Protein AF-A0AAE6VQP7-F1 (afdb_monomer_lite)

pLDDT: mean 86.56, std 13.85, range [44.5, 97.44]

Sequence (118 aa):
MIAQREGQTDRQSAKDKAKEASEAYKQALVNEALDNVETLLTSNEVTRFDAILFGSMHLRLARGESICFPQLEWVATPPEIRKLVTTRLKLTGYKYFPSTMSWVLREEKPLVPLQRER

Radius of gyration: 23.47 Å; chains: 1; bounding box: 44×31×81 Å

Structure (mmCIF, N/CA/C/O backbone):
data_AF-A0AAE6VQP7-F1
#
_entry.id   AF-A0AAE6VQP7-F1
#
loop_
_atom_site.group_PDB
_atom_site.id
_atom_site.type_symbol
_atom_site.label_atom_id
_atom_site.label_alt_id
_atom_site.label_comp_id
_atom_site.label_asym_id
_atom_site.label_entity_id
_atom_site.label_seq_id
_atom_site.pdbx_PDB_ins_code
_atom_site.Cartn_x
_atom_site.Cartn_y
_atom_site.Cartn_z
_atom_site.occupancy
_atom_site.B_iso_or_equiv
_atom_site.auth_seq_id
_atom_site.auth_comp_id
_atom_site.auth_asym_id
_atom_site.auth_atom_id
_atom_site.pdbx_PDB_model_num
ATOM 1 N N . MET A 1 1 ? -23.511 12.226 61.931 1.00 44.50 1 MET A N 1
ATOM 2 C CA . MET A 1 1 ? -23.175 12.919 60.665 1.00 44.50 1 MET A CA 1
ATOM 3 C C . MET A 1 1 ? -22.283 12.011 59.809 1.00 44.50 1 MET A C 1
ATOM 5 O O . MET A 1 1 ? -21.077 12.071 59.977 1.00 44.50 1 MET A O 1
ATOM 9 N N . ILE A 1 2 ? -22.831 11.118 58.963 1.00 50.62 2 ILE A N 1
ATOM 10 C CA . ILE A 1 2 ? -22.026 10.196 58.111 1.00 50.62 2 ILE A CA 1
ATOM 11 C C . ILE A 1 2 ? -22.652 9.990 56.705 1.00 50.62 2 ILE A C 1
ATOM 13 O O . ILE A 1 2 ? -22.455 8.968 56.071 1.00 50.62 2 ILE A O 1
ATOM 17 N N . ALA A 1 3 ? -23.413 10.954 56.174 1.00 51.75 3 ALA A N 1
ATOM 18 C CA . ALA A 1 3 ? -24.117 10.780 54.889 1.00 51.75 3 ALA A CA 1
ATOM 19 C C . ALA A 1 3 ? -23.370 11.341 53.656 1.00 51.75 3 ALA A C 1
ATOM 21 O O . ALA A 1 3 ? -23.904 11.320 52.554 1.00 51.75 3 ALA A O 1
ATOM 22 N N . GLN A 1 4 ? -22.154 11.881 53.814 1.00 51.41 4 GLN A N 1
ATOM 23 C CA . GLN A 1 4 ? -21.467 12.602 52.726 1.00 51.41 4 GLN A CA 1
ATOM 24 C C . GLN A 1 4 ? -20.315 11.837 52.051 1.00 51.41 4 GLN A C 1
ATOM 26 O O . GLN A 1 4 ? -19.814 12.308 51.035 1.00 51.41 4 GLN A O 1
ATOM 31 N N . ARG A 1 5 ? -19.894 10.669 52.563 1.00 51.44 5 ARG A N 1
ATOM 32 C CA . ARG A 1 5 ? -18.760 9.915 51.986 1.00 51.44 5 ARG A CA 1
ATOM 33 C C . ARG A 1 5 ? -19.159 8.919 50.893 1.00 51.44 5 ARG A C 1
ATOM 35 O O . ARG A 1 5 ? -18.425 8.800 49.922 1.00 51.44 5 ARG A O 1
ATOM 42 N N . GLU A 1 6 ? -20.321 8.276 50.992 1.00 48.31 6 GLU A N 1
ATOM 43 C CA . GLU A 1 6 ? -20.729 7.217 50.048 1.00 48.31 6 GLU A CA 1
ATOM 44 C C . GLU A 1 6 ? -21.047 7.767 48.642 1.00 48.31 6 GLU A C 1
ATOM 46 O O . GLU A 1 6 ? -20.585 7.2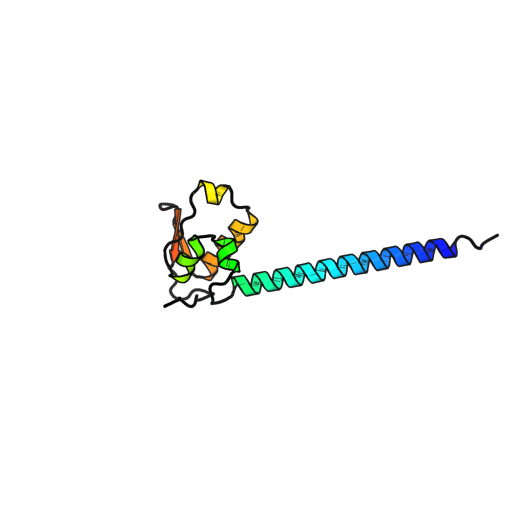35 47.637 1.00 48.31 6 GLU A O 1
ATOM 51 N N . GLY A 1 7 ? -21.703 8.931 48.548 1.00 51.81 7 GLY A N 1
ATOM 52 C CA . GLY A 1 7 ? -22.058 9.541 47.257 1.00 51.81 7 GLY A CA 1
ATOM 53 C C . GLY A 1 7 ? -20.889 10.130 46.446 1.00 51.81 7 GLY A C 1
ATOM 54 O O . GLY A 1 7 ? -21.061 10.429 45.261 1.00 51.81 7 GLY A O 1
ATOM 55 N N . GLN A 1 8 ? -19.707 10.319 47.047 1.00 53.09 8 GLN A N 1
ATOM 56 C CA . GLN A 1 8 ? -18.500 10.764 46.331 1.00 53.09 8 GLN A CA 1
ATOM 57 C C . GLN A 1 8 ? -17.722 9.590 45.727 1.00 53.09 8 GLN A C 1
ATOM 59 O O . GLN A 1 8 ? -17.198 9.718 44.620 1.00 53.09 8 GLN A O 1
ATOM 64 N N . THR A 1 9 ? -17.684 8.444 46.406 1.00 54.75 9 THR A N 1
ATOM 65 C CA . THR A 1 9 ? -16.950 7.256 45.951 1.00 54.75 9 THR A CA 1
ATOM 66 C C . THR A 1 9 ? -17.633 6.589 44.751 1.00 54.75 9 THR A C 1
ATOM 68 O O . THR A 1 9 ? -16.961 6.244 43.779 1.00 54.75 9 THR A O 1
ATOM 71 N N . ASP A 1 10 ? -18.968 6.528 44.741 1.00 60.25 10 ASP A N 1
ATOM 72 C CA . ASP A 1 10 ? -19.742 5.961 43.624 1.00 60.25 10 ASP A CA 1
ATOM 73 C C . ASP A 1 10 ? -19.672 6.815 42.350 1.00 60.25 10 ASP A C 1
ATOM 75 O O . ASP A 1 10 ? -19.596 6.294 41.235 1.00 60.25 10 ASP A O 1
ATOM 79 N N . ARG A 1 11 ? -19.625 8.146 42.496 1.00 61.62 11 ARG A N 1
ATOM 80 C CA . ARG A 1 11 ? -19.457 9.070 41.361 1.00 61.62 11 ARG A CA 1
ATOM 81 C C . ARG A 1 11 ? -18.063 8.989 40.747 1.00 61.62 11 ARG A C 1
ATOM 83 O O . ARG A 1 11 ? -17.936 9.118 39.530 1.00 61.62 11 ARG A O 1
ATOM 90 N N . GLN A 1 12 ? -17.034 8.765 41.563 1.00 61.38 12 GLN A N 1
ATOM 91 C CA . GLN A 1 12 ? -15.668 8.569 41.082 1.00 61.38 12 GLN A CA 1
ATOM 92 C C . GLN A 1 12 ? -15.544 7.228 40.336 1.00 61.38 12 GLN A C 1
ATOM 94 O O . GLN A 1 12 ? -15.074 7.209 39.202 1.00 61.38 12 GLN A O 1
ATOM 99 N N . SER A 1 13 ? -16.096 6.143 40.895 1.00 68.25 13 SER A N 1
ATOM 100 C CA . SER A 1 13 ? -16.108 4.815 40.260 1.00 68.25 13 SER A CA 1
ATOM 101 C C . SER A 1 13 ? -16.879 4.787 38.931 1.00 68.25 13 SER A C 1
ATOM 103 O O . SER A 1 13 ? -16.430 4.174 37.962 1.00 68.25 13 SER A O 1
ATOM 105 N N . ALA A 1 14 ? -18.012 5.490 38.835 1.00 68.75 14 ALA A N 1
ATOM 106 C CA . ALA A 1 14 ? -18.763 5.609 37.584 1.00 68.75 14 ALA A CA 1
ATOM 107 C C . ALA A 1 14 ? -18.003 6.408 36.508 1.00 68.75 14 ALA A C 1
ATOM 109 O O . ALA A 1 14 ? -18.064 6.071 35.325 1.00 68.75 14 ALA A O 1
ATOM 110 N N . LYS A 1 15 ? -17.259 7.448 36.911 1.00 68.56 15 LYS A N 1
ATOM 111 C CA . LYS A 1 15 ? -16.434 8.259 36.006 1.00 68.56 15 LYS A CA 1
ATOM 112 C C . LYS A 1 15 ? -15.244 7.468 35.459 1.00 68.56 15 LYS A C 1
ATOM 114 O O . LYS A 1 15 ? -14.933 7.596 34.276 1.00 68.56 15 LYS A O 1
ATOM 119 N N . ASP A 1 16 ? -14.631 6.628 36.289 1.00 73.62 16 ASP A N 1
ATOM 120 C CA . ASP A 1 16 ? -13.519 5.767 35.885 1.00 73.62 16 ASP A CA 1
ATOM 121 C C . ASP A 1 16 ? -13.994 4.669 34.916 1.00 73.62 16 ASP A C 1
ATOM 123 O O . ASP A 1 16 ? -13.418 4.522 33.840 1.00 73.62 16 ASP A O 1
ATOM 127 N N . LYS A 1 17 ? -15.138 4.022 35.188 1.00 70.81 17 LYS A N 1
ATOM 128 C CA . LYS A 1 17 ? -15.758 3.051 34.261 1.00 70.81 17 LYS A CA 1
ATOM 129 C C . LYS A 1 17 ? -16.166 3.666 32.919 1.00 70.81 17 LYS A C 1
ATOM 131 O O . LYS A 1 17 ? -15.985 3.050 31.872 1.00 70.81 17 LYS A O 1
ATOM 136 N N . ALA A 1 18 ? -16.709 4.885 32.924 1.00 74.50 18 ALA A N 1
ATOM 137 C CA . ALA A 1 18 ? -17.058 5.593 31.691 1.00 74.50 18 ALA A CA 1
ATOM 138 C C . ALA A 1 18 ? -15.813 5.962 30.863 1.00 74.50 18 ALA A C 1
ATOM 140 O O . ALA A 1 18 ? -15.849 5.924 29.632 1.00 74.50 18 ALA A O 1
ATOM 141 N N . LYS A 1 19 ? -14.699 6.294 31.528 1.00 81.88 19 LYS A N 1
ATOM 142 C CA . LYS A 1 19 ? -13.417 6.567 30.872 1.00 81.88 19 LYS A CA 1
ATOM 143 C C . LYS A 1 19 ? -12.807 5.294 30.283 1.00 81.88 19 LYS A C 1
ATOM 145 O O . LYS A 1 19 ? -12.375 5.324 29.137 1.00 81.88 19 LYS A O 1
ATOM 150 N N . GLU A 1 20 ? -12.831 4.185 31.016 1.00 80.62 20 GLU A N 1
ATOM 151 C CA . GLU A 1 20 ? -12.387 2.877 30.519 1.00 80.62 20 GLU A CA 1
ATOM 152 C C . GLU A 1 20 ? -13.200 2.422 29.300 1.00 80.62 20 GLU A C 1
ATOM 154 O O . GLU A 1 20 ? -12.621 2.024 28.292 1.00 80.62 20 GLU A O 1
ATOM 159 N N . ALA A 1 21 ? -14.530 2.566 29.337 1.00 81.38 21 ALA A N 1
ATOM 160 C CA . ALA A 1 21 ? -15.389 2.264 28.192 1.00 81.38 21 ALA A CA 1
ATOM 161 C C . ALA A 1 21 ? -15.081 3.155 26.970 1.00 81.38 21 ALA A C 1
ATOM 163 O O . ALA A 1 21 ? -15.101 2.683 25.834 1.00 81.38 21 ALA A O 1
ATOM 164 N N . SER A 1 22 ? -14.759 4.433 27.196 1.00 89.25 22 SER A N 1
ATOM 165 C CA . SER A 1 22 ? -14.368 5.375 26.139 1.00 89.25 22 SER A CA 1
ATOM 166 C C . SER A 1 22 ? -13.030 5.005 25.493 1.00 89.25 22 SER A C 1
ATOM 168 O O . SER A 1 22 ? -12.923 4.998 24.267 1.00 89.25 22 SER A O 1
ATOM 170 N N . GLU A 1 23 ? -12.020 4.642 26.287 1.00 93.88 23 GLU A N 1
ATOM 171 C CA . GLU A 1 23 ? -10.731 4.185 25.753 1.00 93.88 23 GLU A CA 1
ATOM 172 C C . GLU A 1 23 ? -10.864 2.846 25.014 1.00 93.88 23 GLU A C 1
ATOM 174 O O . GLU A 1 23 ? -10.305 2.693 23.928 1.00 93.88 23 GLU A O 1
ATOM 179 N N . ALA A 1 24 ? -11.675 1.912 25.524 1.00 91.50 24 ALA A N 1
ATOM 180 C CA . ALA A 1 24 ? -11.964 0.656 24.833 1.00 91.50 24 ALA A CA 1
ATOM 181 C C . ALA A 1 24 ? -12.635 0.891 23.467 1.00 91.50 24 ALA A C 1
ATOM 183 O O . ALA A 1 24 ? -12.266 0.260 22.477 1.00 91.50 24 ALA A O 1
ATOM 184 N N . TYR A 1 25 ? -13.574 1.838 23.389 1.00 93.00 25 TYR A N 1
ATOM 185 C CA . TYR A 1 25 ? -14.224 2.203 22.131 1.00 93.00 25 TYR A CA 1
ATOM 186 C C . TYR A 1 25 ? -13.254 2.853 21.135 1.00 93.00 25 TYR A C 1
ATOM 188 O O . TYR A 1 25 ? -13.238 2.486 19.962 1.00 93.00 25 TYR A O 1
ATOM 196 N N . LYS A 1 26 ? -12.392 3.773 21.593 1.00 94.69 26 LYS A N 1
ATOM 197 C CA . LYS A 1 26 ? -11.337 4.350 20.743 1.00 94.69 26 LYS A CA 1
ATOM 198 C C . LYS A 1 26 ? -10.413 3.270 20.191 1.00 94.69 26 LYS A C 1
ATOM 200 O O . LYS A 1 26 ? -10.098 3.298 19.006 1.00 94.69 26 LYS A O 1
ATOM 205 N N . GLN A 1 27 ? -10.006 2.316 21.026 1.00 94.75 27 GLN A N 1
ATOM 206 C CA . GLN A 1 27 ? -9.151 1.218 20.590 1.00 94.75 27 GLN A CA 1
ATOM 207 C C . GLN A 1 27 ? -9.850 0.329 19.554 1.00 94.75 27 GLN A C 1
ATOM 209 O O . GLN A 1 27 ? -9.218 -0.065 18.577 1.00 94.75 27 GLN A O 1
ATOM 214 N N . ALA A 1 28 ? -11.148 0.054 19.724 1.00 95.06 28 ALA A N 1
ATOM 215 C CA . ALA A 1 28 ? -11.930 -0.693 18.742 1.00 95.06 28 ALA A CA 1
ATOM 216 C C . ALA A 1 28 ? -11.956 0.014 17.376 1.00 95.06 28 ALA A C 1
ATOM 218 O O . ALA A 1 28 ? -11.684 -0.619 16.360 1.00 95.06 28 ALA A O 1
ATOM 219 N N . LEU A 1 29 ? -12.178 1.334 17.361 1.00 96.50 29 LEU A N 1
ATOM 220 C CA . LEU A 1 29 ? -12.144 2.133 16.130 1.00 96.50 29 LEU A CA 1
ATOM 221 C C . LEU A 1 29 ? -10.761 2.142 15.467 1.00 96.50 29 LEU A C 1
ATOM 223 O O . LEU A 1 29 ? -10.661 2.108 14.243 1.00 96.50 29 LEU A O 1
ATOM 227 N N . VAL A 1 30 ? -9.686 2.192 16.259 1.00 95.94 30 VAL A N 1
ATOM 228 C CA . VAL A 1 30 ? -8.317 2.113 15.730 1.00 95.94 30 VAL A CA 1
ATOM 229 C C . VAL A 1 30 ? -8.068 0.754 15.083 1.00 95.94 30 VAL A C 1
ATOM 231 O O . VAL A 1 30 ? -7.523 0.711 13.985 1.00 95.94 30 VAL A O 1
ATOM 234 N N . ASN A 1 31 ? -8.485 -0.339 15.723 1.00 96.25 31 ASN A N 1
ATOM 235 C CA . ASN A 1 31 ? -8.322 -1.681 15.165 1.00 96.25 31 ASN A CA 1
ATOM 236 C C . ASN A 1 31 ? -9.095 -1.830 13.848 1.00 96.25 31 ASN A C 1
ATOM 238 O O . ASN A 1 31 ? -8.521 -2.261 12.857 1.00 96.25 31 ASN A O 1
ATOM 242 N N . GLU A 1 32 ? -10.346 -1.366 13.796 1.00 96.62 32 GLU A N 1
ATOM 243 C CA . GLU A 1 32 ? -11.141 -1.369 12.562 1.00 96.62 32 GLU A CA 1
ATOM 244 C C . GLU A 1 32 ? -10.472 -0.548 11.446 1.00 96.62 32 GLU A C 1
ATOM 246 O O . GLU A 1 32 ? -10.430 -0.958 10.285 1.00 96.62 32 GLU A O 1
ATOM 251 N N . ALA A 1 33 ? -9.900 0.613 11.779 1.00 94.12 33 ALA A N 1
ATOM 252 C CA . ALA A 1 33 ? -9.161 1.420 10.814 1.00 94.12 33 ALA A CA 1
ATOM 253 C C . ALA A 1 33 ? -7.902 0.703 10.293 1.00 94.12 33 ALA A C 1
ATOM 255 O O . ALA A 1 33 ? -7.600 0.796 9.101 1.00 94.12 33 ALA A O 1
ATOM 256 N N . LEU A 1 34 ? -7.177 -0.011 11.158 1.00 94.50 34 LEU A N 1
ATOM 257 C CA . LEU A 1 34 ? -5.997 -0.789 10.775 1.00 94.50 34 LEU A CA 1
ATOM 258 C C . LEU A 1 34 ? -6.368 -1.959 9.859 1.00 94.50 34 LEU A C 1
ATOM 260 O O . LEU A 1 34 ? -5.747 -2.102 8.806 1.00 94.50 34 LEU A O 1
ATOM 264 N N . ASP A 1 35 ? -7.414 -2.712 10.198 1.00 96.69 35 ASP A N 1
ATOM 265 C CA . ASP A 1 35 ? -7.916 -3.832 9.392 1.00 96.69 35 ASP A CA 1
ATOM 266 C C . ASP A 1 35 ? -8.348 -3.362 7.991 1.00 96.69 35 ASP A C 1
ATOM 268 O O . ASP A 1 35 ? -8.060 -4.002 6.973 1.00 96.69 35 ASP A O 1
ATOM 272 N N . ASN A 1 36 ? -8.985 -2.190 7.912 1.00 95.00 36 ASN A N 1
ATOM 273 C CA . ASN A 1 36 ? -9.355 -1.571 6.640 1.00 95.00 36 ASN A CA 1
ATOM 274 C C . ASN A 1 36 ? -8.124 -1.193 5.804 1.00 95.00 36 ASN A C 1
ATOM 276 O O . ASN A 1 36 ? -8.089 -1.456 4.600 1.00 95.00 36 ASN A O 1
ATOM 280 N N . VAL A 1 37 ? -7.098 -0.595 6.417 1.00 95.00 37 VAL A N 1
ATOM 281 C CA . VAL A 1 37 ? -5.845 -0.259 5.720 1.00 95.00 37 VAL A CA 1
ATOM 282 C C . VAL A 1 37 ? -5.133 -1.522 5.238 1.00 95.00 37 VAL A C 1
ATOM 284 O O . VAL A 1 37 ? -4.648 -1.544 4.107 1.00 95.00 37 VAL A O 1
ATOM 287 N N . GLU A 1 38 ? -5.091 -2.577 6.051 1.00 95.75 38 GLU A N 1
ATOM 288 C CA . GLU A 1 38 ? -4.511 -3.868 5.672 1.00 95.75 38 GLU A CA 1
ATOM 289 C C . GLU A 1 38 ? -5.237 -4.476 4.468 1.00 95.75 38 GLU A C 1
ATOM 291 O O . GLU A 1 38 ? -4.599 -4.841 3.475 1.00 95.75 38 GLU A O 1
ATOM 296 N N . THR A 1 39 ? -6.570 -4.498 4.507 1.00 96.56 39 THR A N 1
ATOM 297 C CA . THR A 1 39 ? -7.412 -4.982 3.406 1.00 96.56 39 THR A CA 1
ATOM 298 C C . THR A 1 39 ? -7.143 -4.202 2.116 1.00 96.56 39 THR A C 1
ATOM 300 O O . THR A 1 39 ? -6.971 -4.783 1.045 1.00 96.56 39 THR A O 1
AT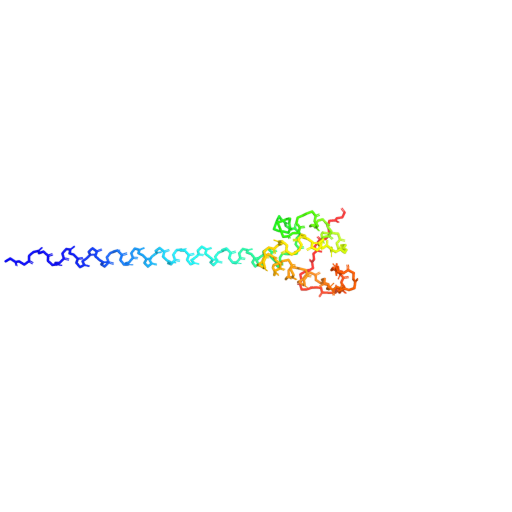OM 303 N N . LEU A 1 40 ? -7.041 -2.873 2.199 1.00 96.56 40 LEU A N 1
ATOM 304 C CA . LEU A 1 40 ? -6.770 -2.020 1.039 1.00 96.56 40 LEU A CA 1
ATOM 305 C C . LEU A 1 40 ? -5.348 -2.208 0.490 1.00 96.56 40 LEU A C 1
ATOM 307 O O . LEU A 1 40 ? -5.158 -2.247 -0.725 1.00 96.56 40 LEU A O 1
ATOM 311 N N . LEU A 1 41 ? -4.346 -2.365 1.361 1.00 95.56 41 LEU A N 1
ATOM 312 C CA . LEU A 1 41 ? -2.959 -2.623 0.957 1.00 95.56 41 LEU A CA 1
ATOM 313 C C . LEU A 1 41 ? -2.779 -3.981 0.279 1.00 95.56 41 LEU A C 1
ATOM 315 O O . LEU A 1 41 ? -1.902 -4.116 -0.579 1.00 95.56 41 LEU A O 1
ATOM 319 N N . THR A 1 42 ? -3.580 -4.973 0.665 1.00 96.50 42 THR A N 1
ATOM 320 C CA . THR A 1 42 ? -3.519 -6.346 0.148 1.00 96.50 42 THR A CA 1
ATOM 321 C C . THR A 1 42 ? -4.512 -6.616 -0.981 1.00 96.50 42 THR A C 1
ATOM 323 O O . THR A 1 42 ? -4.478 -7.689 -1.580 1.00 96.50 42 THR A O 1
ATOM 326 N N . SER A 1 43 ? -5.336 -5.630 -1.341 1.00 96.06 43 SER A N 1
ATOM 327 C CA . SER A 1 43 ? -6.260 -5.728 -2.468 1.00 96.06 43 SER A CA 1
ATOM 328 C C . SER A 1 43 ? -5.522 -5.963 -3.788 1.00 96.06 43 SER A C 1
ATOM 330 O O . SER A 1 43 ? -4.562 -5.260 -4.118 1.00 96.06 43 SER A O 1
ATOM 332 N N . ASN A 1 44 ? -6.006 -6.917 -4.578 1.00 95.75 44 ASN A N 1
ATOM 333 C CA . ASN A 1 44 ? -5.557 -7.163 -5.949 1.00 95.75 44 ASN A CA 1
ATOM 334 C C . ASN A 1 44 ? -6.116 -6.137 -6.952 1.00 95.75 44 ASN A C 1
ATOM 336 O O . ASN A 1 44 ? -5.773 -6.190 -8.127 1.00 95.75 44 ASN A O 1
ATOM 340 N N . GLU A 1 45 ? -6.950 -5.199 -6.521 1.00 94.81 45 GLU A N 1
ATOM 341 C CA . GLU A 1 45 ? -7.459 -4.111 -7.351 1.00 94.81 45 GLU A CA 1
ATOM 342 C C . GLU A 1 45 ? -6.763 -2.796 -6.998 1.00 94.81 45 GLU A C 1
ATOM 344 O O . GLU A 1 45 ? -6.305 -2.592 -5.869 1.00 94.81 45 GLU A O 1
ATOM 349 N N . VAL A 1 46 ? -6.699 -1.884 -7.970 1.00 93.62 46 VAL A N 1
ATOM 350 C CA . VAL A 1 46 ? -6.335 -0.491 -7.700 1.00 93.62 46 VAL A CA 1
ATOM 351 C C . VAL A 1 46 ? -7.569 0.221 -7.163 1.00 93.62 46 VAL A C 1
ATOM 353 O O . VAL A 1 46 ? -8.601 0.301 -7.822 1.00 93.62 46 VAL A O 1
ATOM 356 N N . THR A 1 47 ? -7.469 0.730 -5.942 1.00 94.25 47 THR A N 1
ATOM 357 C CA . THR A 1 47 ? -8.594 1.310 -5.206 1.00 94.25 47 THR A CA 1
ATOM 358 C C . THR A 1 47 ? -8.449 2.825 -5.067 1.00 94.25 47 THR A C 1
ATOM 360 O O . THR A 1 47 ? -7.416 3.422 -5.374 1.00 94.25 47 THR A O 1
ATOM 363 N N . ARG A 1 48 ? -9.472 3.484 -4.507 1.00 93.62 48 ARG A N 1
ATOM 364 C CA . ARG A 1 48 ? -9.378 4.906 -4.125 1.00 93.62 48 ARG A CA 1
ATOM 365 C C . ARG A 1 48 ? -8.264 5.181 -3.113 1.00 93.62 48 ARG A C 1
ATOM 367 O O . ARG A 1 48 ? -7.761 6.298 -3.062 1.00 93.62 48 ARG A O 1
ATOM 374 N N . PHE A 1 49 ? -7.868 4.180 -2.329 1.00 95.00 49 PHE A N 1
ATOM 375 C CA . PHE A 1 49 ? -6.739 4.304 -1.416 1.00 95.00 49 PHE A CA 1
ATOM 376 C C . PHE A 1 49 ? -5.428 4.516 -2.177 1.00 95.00 49 PHE A C 1
ATOM 378 O O . PHE A 1 49 ? -4.632 5.369 -1.797 1.00 95.00 49 PHE A O 1
ATOM 385 N N . ASP A 1 50 ? -5.246 3.842 -3.314 1.00 95.31 50 ASP A N 1
ATOM 386 C CA . ASP A 1 50 ? -4.085 4.061 -4.175 1.00 95.31 50 ASP A CA 1
ATOM 387 C C . ASP A 1 50 ? -4.083 5.491 -4.753 1.00 95.31 50 ASP A C 1
ATOM 389 O O . ASP A 1 50 ? -3.036 6.129 -4.814 1.00 95.31 50 ASP A O 1
ATOM 393 N N . ALA A 1 51 ? -5.241 6.071 -5.084 1.00 92.62 51 ALA A N 1
ATOM 394 C CA . ALA A 1 51 ? -5.305 7.480 -5.492 1.00 92.62 51 ALA A CA 1
ATOM 395 C C . ALA A 1 51 ? -4.838 8.445 -4.382 1.00 92.62 51 ALA A C 1
ATOM 397 O O . ALA A 1 51 ? -4.206 9.457 -4.676 1.00 92.62 51 ALA A O 1
ATOM 398 N N . ILE A 1 52 ? -5.092 8.119 -3.110 1.00 92.06 52 ILE A N 1
ATOM 399 C CA . ILE A 1 52 ? -4.611 8.902 -1.959 1.00 92.06 52 ILE A CA 1
ATOM 400 C C . ILE A 1 52 ? -3.098 8.733 -1.780 1.00 92.06 52 ILE A C 1
ATOM 402 O O . ILE A 1 52 ? -2.394 9.715 -1.561 1.00 92.06 52 ILE A O 1
ATOM 406 N N . LEU A 1 53 ? -2.591 7.501 -1.884 1.00 93.56 53 LEU A N 1
ATOM 407 C CA . LEU A 1 53 ? -1.169 7.208 -1.692 1.00 93.56 53 LEU A CA 1
ATOM 408 C C . LEU A 1 53 ? -0.290 7.752 -2.826 1.00 93.56 53 LEU A C 1
ATOM 410 O O . LEU A 1 53 ? 0.803 8.254 -2.577 1.00 93.56 53 LEU A O 1
ATOM 414 N N . PHE A 1 54 ? -0.747 7.625 -4.070 1.00 91.94 54 PHE A N 1
ATOM 415 C CA . PHE A 1 54 ? 0.055 7.883 -5.266 1.00 91.94 54 PHE A CA 1
ATOM 416 C C . PHE A 1 54 ? -0.331 9.172 -5.999 1.00 91.94 54 PHE A C 1
ATOM 418 O O . PHE A 1 54 ? 0.366 9.571 -6.934 1.00 91.94 54 PHE A O 1
ATOM 425 N N . GLY A 1 55 ? -1.435 9.825 -5.625 1.00 89.19 55 GLY A N 1
ATOM 426 C CA . GLY A 1 55 ? -1.938 11.000 -6.331 1.00 89.19 55 GLY A CA 1
ATOM 427 C C . GLY A 1 55 ? -2.170 10.698 -7.812 1.00 89.19 55 GLY A C 1
ATOM 428 O O . GLY A 1 55 ? -2.797 9.701 -8.175 1.0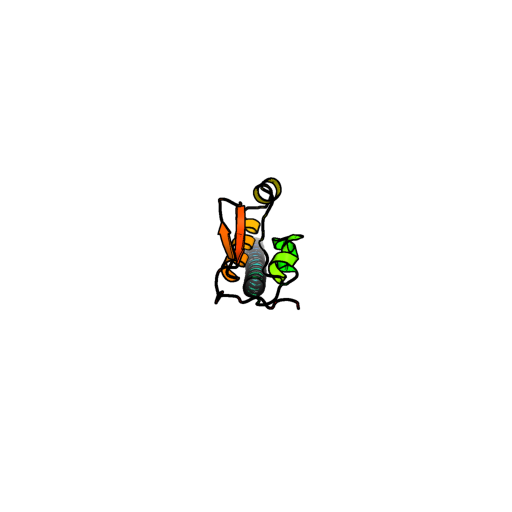0 89.19 55 GLY A O 1
ATOM 429 N N . SER A 1 56 ? -1.613 11.523 -8.699 1.00 87.56 56 SER A N 1
ATOM 430 C CA . SER A 1 56 ? -1.698 11.320 -10.154 1.00 87.56 56 SER A CA 1
ATOM 431 C C . SER A 1 56 ? -0.984 10.052 -10.647 1.00 87.56 56 SER A C 1
ATOM 433 O O . SER A 1 56 ? -1.303 9.553 -11.726 1.00 87.56 56 SER A O 1
ATOM 435 N N . MET A 1 57 ? -0.065 9.482 -9.859 1.00 91.50 57 MET A N 1
ATOM 436 C CA . MET A 1 57 ? 0.700 8.290 -10.238 1.00 91.50 57 MET A CA 1
ATOM 437 C C . MET A 1 57 ? -0.073 6.977 -10.053 1.00 91.50 57 MET A C 1
ATOM 439 O O . MET A 1 57 ? 0.404 5.939 -10.507 1.00 91.50 57 MET A O 1
ATOM 443 N N . HIS A 1 58 ? -1.269 6.984 -9.452 1.00 92.31 58 HIS A N 1
ATOM 444 C CA . HIS A 1 58 ? -2.059 5.754 -9.274 1.00 92.31 58 HIS A CA 1
ATOM 445 C C . HIS A 1 58 ? -2.422 5.083 -10.614 1.00 92.31 58 HIS A C 1
ATOM 447 O O . HIS A 1 58 ? -2.452 3.860 -10.706 1.00 92.31 58 HIS A O 1
ATOM 453 N N . LEU A 1 59 ? -2.610 5.860 -11.689 1.00 91.94 59 LEU A N 1
ATOM 454 C CA . LEU A 1 59 ? -2.855 5.311 -13.030 1.00 91.94 59 LEU A CA 1
ATOM 455 C C . LEU A 1 59 ? -1.651 4.527 -13.563 1.00 91.94 59 LEU A C 1
ATOM 457 O O . LEU A 1 59 ? -1.811 3.539 -14.276 1.00 91.94 59 LEU A O 1
ATOM 461 N N . ARG A 1 60 ? -0.431 4.940 -13.200 1.00 94.38 60 ARG A N 1
ATOM 462 C CA . ARG A 1 60 ? 0.784 4.199 -13.557 1.00 94.38 60 ARG A CA 1
ATOM 463 C C . ARG A 1 60 ? 0.863 2.868 -12.825 1.00 94.38 60 ARG A C 1
ATOM 465 O O . ARG A 1 60 ? 1.285 1.884 -13.427 1.00 94.38 60 ARG A O 1
ATOM 472 N N . LEU A 1 61 ? 0.415 2.830 -11.568 1.00 94.19 61 LEU A N 1
ATOM 473 C CA . LEU A 1 61 ? 0.282 1.591 -10.802 1.00 94.19 61 LEU A CA 1
ATOM 474 C C . LEU A 1 61 ? -0.684 0.621 -11.502 1.00 94.19 61 LEU A C 1
ATOM 476 O O . LEU A 1 61 ? -0.317 -0.525 -11.746 1.00 94.19 61 LEU A O 1
ATOM 480 N N . ALA A 1 62 ? -1.864 1.099 -11.915 1.00 92.19 62 ALA A N 1
ATOM 481 C CA . ALA A 1 62 ? -2.861 0.292 -12.631 1.00 92.19 62 ALA A CA 1
ATOM 482 C C . ALA A 1 62 ? -2.333 -0.300 -13.951 1.00 92.19 62 ALA A C 1
ATOM 484 O O . ALA A 1 62 ? -2.673 -1.424 -14.321 1.00 92.19 62 ALA A O 1
ATOM 485 N N . ARG A 1 63 ? -1.456 0.435 -14.642 1.00 93.88 63 ARG A N 1
ATOM 486 C CA . ARG A 1 63 ? -0.861 0.024 -15.925 1.00 93.88 63 ARG A CA 1
ATOM 487 C C . ARG A 1 63 ? 0.419 -0.801 -15.787 1.00 93.88 63 ARG A C 1
ATOM 489 O O . ARG A 1 63 ? 0.921 -1.312 -16.787 1.00 93.88 63 ARG A O 1
ATOM 496 N N . GLY A 1 64 ? 0.968 -0.950 -14.581 1.00 92.75 64 GLY A N 1
ATOM 497 C CA . GLY A 1 64 ? 2.265 -1.605 -14.382 1.00 92.75 64 GLY A CA 1
ATOM 498 C C . GLY A 1 64 ? 3.455 -0.779 -14.894 1.00 92.75 64 GLY A C 1
ATOM 499 O O . GLY A 1 64 ? 4.507 -1.334 -15.207 1.00 92.75 64 GLY A O 1
ATOM 500 N N . GLU A 1 65 ? 3.293 0.539 -15.021 1.00 94.62 65 GLU A N 1
ATOM 501 C CA . GLU A 1 65 ? 4.324 1.455 -15.512 1.00 94.62 65 GLU A CA 1
ATOM 502 C C . GLU A 1 65 ? 5.299 1.864 -14.400 1.00 94.62 65 GLU A C 1
ATOM 504 O O . GLU A 1 65 ? 5.021 1.715 -13.210 1.00 94.62 65 GLU A O 1
ATOM 509 N N . SER A 1 66 ? 6.447 2.433 -14.785 1.00 95.12 66 SER A N 1
ATOM 510 C CA . SER A 1 66 ? 7.421 2.974 -13.833 1.00 95.12 66 SER A CA 1
ATOM 511 C C . SER A 1 66 ? 6.833 4.143 -13.039 1.00 95.12 66 SER A C 1
ATOM 513 O O . SER A 1 66 ? 6.362 5.123 -13.620 1.00 95.12 66 SER A O 1
ATOM 515 N N . ILE A 1 67 ? 6.969 4.105 -11.716 1.00 95.12 67 ILE A N 1
ATOM 516 C CA . ILE A 1 67 ? 6.503 5.158 -10.805 1.00 95.12 67 ILE A CA 1
ATOM 517 C C . ILE A 1 67 ? 7.708 5.966 -10.325 1.00 95.12 67 ILE A C 1
ATOM 519 O O . ILE A 1 67 ? 8.695 5.407 -9.854 1.00 95.12 67 ILE A O 1
ATOM 523 N N . CYS A 1 68 ? 7.647 7.285 -10.465 1.00 92.75 68 CYS A N 1
ATOM 524 C CA . CYS A 1 68 ? 8.683 8.200 -10.000 1.00 92.75 68 CYS A CA 1
ATOM 525 C C . CYS A 1 68 ? 7.999 9.346 -9.264 1.00 92.75 68 CYS A C 1
ATOM 527 O O . CYS A 1 68 ? 7.108 9.985 -9.821 1.00 92.75 68 CYS A O 1
ATOM 529 N N . PHE A 1 69 ? 8.411 9.578 -8.021 1.00 84.38 69 PHE A N 1
ATOM 530 C CA . PHE A 1 69 ? 7.963 10.725 -7.247 1.00 84.38 69 PHE A CA 1
ATOM 531 C C . PHE A 1 69 ? 9.018 11.821 -7.394 1.00 84.38 69 PHE A C 1
ATOM 533 O O . PHE A 1 69 ? 10.179 11.577 -7.047 1.00 84.38 69 PHE A O 1
ATOM 540 N N . PRO A 1 70 ? 8.661 13.013 -7.898 1.00 79.00 70 PRO A N 1
ATOM 541 C CA . PRO A 1 70 ? 9.556 14.161 -7.882 1.00 79.00 70 PRO A CA 1
ATOM 542 C C . PRO A 1 70 ? 10.162 14.350 -6.485 1.00 79.00 70 PRO A C 1
ATOM 544 O O . PRO A 1 70 ? 9.455 14.250 -5.484 1.00 79.00 70 PRO A O 1
ATOM 547 N N . GLN A 1 71 ? 11.467 14.635 -6.399 1.00 73.31 71 GLN A N 1
ATOM 548 C CA . GLN A 1 71 ? 12.173 14.746 -5.111 1.00 73.31 71 GLN A CA 1
ATOM 549 C C . GLN A 1 71 ? 11.469 15.694 -4.129 1.00 73.31 71 GLN A C 1
ATOM 551 O O . GLN A 1 71 ? 11.338 15.367 -2.952 1.00 73.31 71 GLN A O 1
ATOM 556 N N . LEU A 1 72 ? 10.979 16.838 -4.620 1.00 64.56 72 LEU A N 1
ATOM 557 C CA . LEU A 1 72 ? 10.266 17.826 -3.809 1.00 64.56 72 LEU A CA 1
ATOM 558 C C . LEU A 1 72 ? 8.967 17.254 -3.215 1.00 64.56 72 LEU A C 1
ATOM 560 O O . LEU A 1 72 ? 8.704 17.438 -2.029 1.00 64.56 72 LEU A O 1
ATOM 564 N N . GLU A 1 73 ? 8.196 16.508 -4.010 1.00 77.12 73 GLU A N 1
ATOM 565 C CA . GLU A 1 73 ? 6.952 15.866 -3.569 1.00 77.12 73 GLU A CA 1
ATOM 566 C C . GLU A 1 73 ? 7.230 14.733 -2.574 1.00 77.12 73 GLU A C 1
ATOM 568 O O . GLU A 1 73 ? 6.568 14.623 -1.540 1.00 77.12 73 GLU A O 1
ATOM 573 N N . TRP A 1 74 ? 8.258 13.918 -2.826 1.00 83.44 74 TRP A N 1
ATOM 574 C CA . TRP A 1 74 ? 8.609 12.805 -1.943 1.00 83.44 74 TRP A CA 1
ATOM 575 C C . TRP A 1 74 ? 9.136 13.272 -0.582 1.00 83.44 74 TRP A C 1
ATOM 577 O O . TRP A 1 74 ? 8.759 12.726 0.457 1.00 83.44 74 TRP A O 1
ATOM 587 N N . VAL A 1 75 ? 9.985 14.304 -0.558 1.00 84.19 75 VAL A N 1
ATOM 588 C CA . VAL A 1 75 ? 10.505 14.885 0.690 1.00 84.19 75 VAL A CA 1
ATOM 589 C C . VAL A 1 75 ? 9.375 15.515 1.508 1.00 84.19 75 VAL A C 1
ATOM 591 O O . VAL A 1 75 ? 9.341 15.321 2.725 1.00 84.19 75 VAL A O 1
ATOM 594 N N . ALA A 1 76 ? 8.424 16.183 0.847 1.00 85.62 76 ALA A N 1
ATOM 595 C CA . ALA A 1 76 ? 7.254 16.785 1.486 1.00 85.62 76 ALA A CA 1
ATOM 596 C C . ALA A 1 76 ? 6.205 15.758 1.959 1.00 85.62 76 ALA A C 1
ATOM 598 O O . ALA A 1 76 ? 5.414 16.058 2.851 1.00 85.62 76 ALA A O 1
ATOM 599 N N . THR A 1 77 ? 6.197 14.544 1.400 1.00 86.81 77 THR A N 1
ATOM 600 C CA . THR A 1 77 ? 5.258 13.483 1.797 1.00 86.81 77 THR A CA 1
ATOM 601 C C . THR A 1 77 ? 5.522 13.037 3.245 1.00 86.81 77 THR A C 1
ATOM 603 O O . THR A 1 77 ? 6.665 12.701 3.567 1.00 86.81 77 THR A O 1
ATOM 606 N N . PRO A 1 78 ? 4.508 12.958 4.129 1.00 92.25 78 PRO A N 1
ATOM 607 C CA . PRO A 1 78 ? 4.703 12.484 5.498 1.00 92.25 78 PRO A CA 1
ATOM 608 C C . PRO A 1 78 ? 5.357 11.088 5.563 1.00 92.25 78 PRO A C 1
ATOM 610 O O . PRO A 1 78 ? 5.060 10.233 4.719 1.00 92.25 78 PRO A O 1
ATOM 613 N N . PRO A 1 79 ? 6.239 10.812 6.547 1.00 92.69 79 PRO A N 1
ATOM 614 C CA . PRO A 1 79 ? 6.933 9.527 6.662 1.00 92.69 79 PRO A CA 1
ATOM 615 C C . PRO A 1 79 ? 6.010 8.302 6.652 1.00 92.69 79 PRO A C 1
ATOM 617 O O . PRO A 1 79 ? 6.364 7.271 6.082 1.00 92.69 79 PRO A O 1
ATOM 620 N N . GLU A 1 80 ? 4.835 8.407 7.260 1.00 91.31 80 GLU A N 1
ATOM 621 C CA . GLU A 1 80 ? 3.830 7.349 7.369 1.00 91.31 80 GLU A CA 1
ATOM 622 C C . GLU A 1 80 ? 3.233 7.024 5.997 1.00 91.31 80 GLU A C 1
ATOM 624 O O . GLU A 1 80 ? 3.153 5.857 5.614 1.00 91.31 80 GLU A O 1
ATOM 629 N N . ILE A 1 81 ? 2.919 8.054 5.206 1.00 92.12 81 ILE A N 1
ATOM 630 C CA . ILE A 1 81 ? 2.424 7.892 3.835 1.00 92.12 81 ILE A CA 1
ATOM 631 C C . ILE A 1 81 ? 3.514 7.294 2.945 1.00 92.12 81 ILE A C 1
ATOM 633 O O . ILE A 1 81 ? 3.248 6.352 2.201 1.00 92.12 81 ILE A 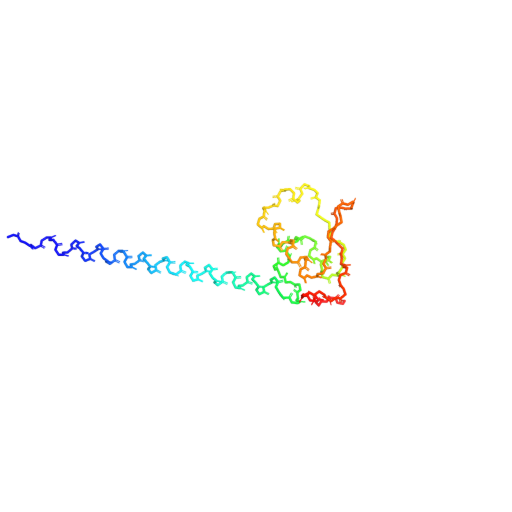O 1
ATOM 637 N N . ARG A 1 82 ? 4.771 7.741 3.080 1.00 92.88 82 ARG A N 1
ATOM 638 C CA . ARG A 1 82 ? 5.900 7.133 2.353 1.00 92.88 82 ARG A CA 1
ATOM 639 C C . ARG A 1 82 ? 6.065 5.649 2.663 1.00 92.88 82 ARG A C 1
ATOM 641 O O . ARG A 1 82 ? 6.382 4.873 1.758 1.00 92.88 82 ARG A O 1
ATOM 648 N N . LYS A 1 83 ? 5.866 5.245 3.924 1.00 94.75 83 LYS A N 1
ATOM 649 C CA . LYS A 1 83 ? 5.877 3.829 4.320 1.00 94.75 83 LYS A CA 1
ATOM 650 C C . LYS A 1 83 ? 4.753 3.069 3.623 1.00 94.75 83 LYS A C 1
ATOM 652 O O . LYS A 1 83 ? 5.045 2.050 3.011 1.00 94.75 83 LYS A O 1
ATOM 657 N N . LEU A 1 84 ? 3.520 3.580 3.634 1.00 96.44 84 LEU A N 1
ATOM 658 C CA . LEU A 1 84 ? 2.380 2.945 2.958 1.00 96.44 84 LEU A CA 1
ATOM 659 C C . LEU A 1 84 ? 2.595 2.815 1.443 1.00 96.44 84 LEU A C 1
ATOM 661 O O . LEU A 1 84 ? 2.435 1.724 0.902 1.00 96.44 84 LEU A O 1
ATOM 665 N N . VAL A 1 85 ? 3.056 3.879 0.779 1.00 95.81 85 VAL A N 1
ATOM 666 C CA . VAL A 1 85 ? 3.432 3.872 -0.647 1.00 95.81 85 VAL A CA 1
ATOM 667 C C . VAL A 1 85 ? 4.477 2.793 -0.927 1.00 95.81 85 VAL A C 1
ATOM 669 O O . VAL A 1 85 ? 4.312 1.965 -1.821 1.00 95.81 85 VAL A O 1
ATOM 672 N N . THR A 1 86 ? 5.548 2.770 -0.132 1.00 96.00 86 THR A N 1
ATOM 673 C CA . THR A 1 86 ? 6.645 1.805 -0.282 1.00 96.00 86 THR A CA 1
ATOM 674 C C . THR A 1 86 ? 6.168 0.369 -0.067 1.00 96.00 86 THR A C 1
ATOM 676 O O . THR A 1 86 ? 6.557 -0.524 -0.817 1.00 96.00 86 THR A O 1
ATOM 679 N N . THR A 1 87 ? 5.332 0.133 0.944 1.00 97.44 87 THR A N 1
ATOM 680 C CA . THR A 1 87 ? 4.750 -1.182 1.231 1.00 97.44 87 THR A CA 1
ATOM 681 C C . THR A 1 87 ? 3.876 -1.643 0.075 1.00 97.44 87 THR A C 1
ATOM 683 O O . THR A 1 87 ? 4.081 -2.746 -0.427 1.00 97.44 87 THR A O 1
ATOM 686 N N . ARG A 1 88 ? 2.969 -0.788 -0.411 1.00 97.25 88 ARG A N 1
ATOM 687 C CA . ARG A 1 88 ? 2.087 -1.102 -1.539 1.00 97.25 88 ARG A CA 1
ATOM 688 C C . ARG A 1 88 ? 2.873 -1.437 -2.809 1.00 97.25 88 ARG A C 1
ATOM 690 O O . ARG A 1 88 ? 2.575 -2.431 -3.462 1.00 97.25 88 ARG A O 1
ATOM 697 N N . LEU A 1 89 ? 3.926 -0.679 -3.120 1.00 97.06 89 LEU A N 1
ATOM 698 C CA . LEU A 1 89 ? 4.817 -0.954 -4.256 1.00 97.06 89 LEU A CA 1
ATOM 699 C C . LEU A 1 89 ? 5.528 -2.307 -4.125 1.00 97.06 89 LEU A C 1
ATOM 701 O O . LEU A 1 89 ? 5.560 -3.085 -5.074 1.00 97.06 89 LEU A O 1
ATOM 705 N N . LYS A 1 90 ? 6.063 -2.627 -2.944 1.00 97.12 90 LYS A N 1
ATOM 706 C CA . LYS A 1 90 ? 6.727 -3.918 -2.711 1.00 97.12 90 LYS A CA 1
ATOM 707 C C . LYS A 1 90 ? 5.760 -5.094 -2.804 1.00 97.12 90 LYS A C 1
ATOM 709 O O . LYS A 1 90 ? 6.077 -6.070 -3.469 1.00 97.12 90 LYS A O 1
ATOM 714 N N . LEU A 1 91 ? 4.581 -4.991 -2.184 1.00 97.19 91 LEU A N 1
ATOM 715 C CA . LEU A 1 91 ? 3.544 -6.027 -2.254 1.00 97.19 91 LEU A CA 1
ATOM 716 C C . LEU A 1 91 ? 3.145 -6.335 -3.702 1.00 97.19 91 LEU A C 1
ATOM 718 O O . LEU A 1 91 ? 2.885 -7.485 -4.041 1.00 97.19 91 LEU A O 1
ATOM 722 N N . THR A 1 92 ? 3.148 -5.310 -4.552 1.00 96.75 92 THR A N 1
ATOM 723 C CA . THR A 1 92 ? 2.769 -5.395 -5.967 1.00 96.75 92 THR A CA 1
ATOM 724 C C . THR A 1 92 ? 3.949 -5.690 -6.904 1.00 96.75 92 THR A C 1
ATOM 726 O O . THR A 1 92 ? 3.777 -5.692 -8.120 1.00 96.75 92 THR A O 1
ATOM 729 N N . GLY A 1 93 ? 5.140 -5.993 -6.367 1.00 96.94 93 GLY A N 1
ATOM 730 C CA . GLY A 1 93 ? 6.289 -6.489 -7.136 1.00 96.94 93 GLY A CA 1
ATOM 731 C C . GLY A 1 93 ? 7.219 -5.424 -7.719 1.00 96.94 93 GLY A C 1
ATOM 732 O O . GLY A 1 93 ? 8.037 -5.716 -8.605 1.00 96.94 93 GLY A O 1
ATOM 733 N N . TYR A 1 94 ? 7.095 -4.176 -7.268 1.00 97.00 94 TYR A N 1
ATOM 734 C CA . TYR A 1 94 ? 7.972 -3.087 -7.682 1.00 97.00 94 TYR A CA 1
ATOM 735 C C . TYR A 1 94 ? 9.282 -3.069 -6.893 1.00 97.00 94 TYR A C 1
ATOM 737 O O . TYR A 1 94 ? 9.320 -3.229 -5.672 1.00 97.00 94 TYR A O 1
ATOM 745 N N . LYS A 1 95 ? 10.372 -2.747 -7.595 1.00 96.69 95 LYS A N 1
ATOM 746 C CA . LYS A 1 95 ? 11.704 -2.538 -7.018 1.00 96.69 95 LYS A CA 1
ATOM 747 C C . LYS A 1 95 ? 12.173 -1.105 -7.250 1.00 96.69 95 LYS A C 1
ATOM 749 O O . LYS A 1 95 ? 12.005 -0.574 -8.346 1.00 96.69 95 LYS A O 1
ATOM 754 N N . TYR A 1 96 ? 12.779 -0.498 -6.229 1.00 95.31 96 TYR A N 1
ATOM 755 C CA . TYR A 1 96 ? 13.352 0.846 -6.319 1.00 95.31 96 TYR A CA 1
ATOM 756 C C . TYR A 1 96 ? 14.737 0.835 -6.978 1.00 95.31 96 TYR A C 1
ATOM 758 O O . TYR A 1 96 ? 15.589 0.011 -6.637 1.00 95.31 96 TYR A O 1
ATOM 766 N N . PHE A 1 97 ? 14.965 1.785 -7.882 1.00 93.81 97 PHE A N 1
ATOM 767 C CA . PHE A 1 97 ? 16.210 2.003 -8.611 1.00 93.81 97 PHE A CA 1
ATOM 768 C C . PHE A 1 97 ? 16.760 3.397 -8.278 1.00 93.81 97 PHE A C 1
ATOM 770 O O . PHE A 1 97 ? 16.245 4.393 -8.784 1.00 93.81 97 PHE A O 1
ATOM 777 N N . PRO A 1 98 ? 17.816 3.496 -7.447 1.00 90.19 98 PRO A N 1
ATOM 778 C CA . PRO A 1 98 ? 18.360 4.786 -7.020 1.00 90.19 98 PRO A CA 1
ATOM 779 C C . PRO A 1 98 ? 18.914 5.644 -8.162 1.00 90.19 98 PRO A C 1
ATOM 781 O O . PRO A 1 98 ? 18.814 6.863 -8.097 1.00 90.19 98 PRO A O 1
ATOM 784 N N . SER A 1 99 ? 19.463 5.026 -9.214 1.00 90.25 99 SER A N 1
ATOM 785 C CA . SER A 1 99 ? 20.056 5.738 -10.357 1.00 90.25 99 SER A CA 1
ATOM 786 C C . SER A 1 99 ? 19.039 6.557 -11.152 1.00 90.25 99 SER A C 1
ATOM 788 O O . SER A 1 99 ? 19.380 7.605 -11.687 1.00 90.25 99 SER A O 1
ATOM 790 N N . THR A 1 100 ? 17.794 6.085 -11.222 1.00 89.12 100 THR A N 1
ATOM 791 C CA . THR A 1 100 ? 16.681 6.737 -11.929 1.00 89.12 100 THR A CA 1
ATOM 792 C C . THR A 1 100 ? 15.631 7.302 -10.978 1.00 89.12 100 THR A C 1
ATOM 794 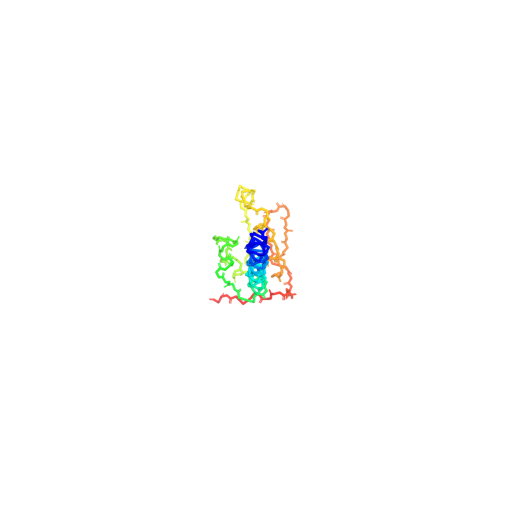O O . THR A 1 100 ? 14.638 7.865 -11.430 1.00 89.12 100 THR A O 1
ATOM 797 N N . MET A 1 101 ? 15.832 7.125 -9.668 1.00 89.31 101 MET A N 1
ATOM 798 C CA . MET A 1 101 ? 14.886 7.460 -8.600 1.00 89.31 101 MET A CA 1
ATOM 799 C C . MET A 1 101 ? 13.467 6.941 -8.865 1.00 89.31 101 MET A C 1
ATOM 801 O O . MET A 1 101 ? 12.478 7.617 -8.590 1.00 89.31 101 MET A O 1
ATOM 805 N N . SER A 1 102 ? 13.363 5.727 -9.407 1.00 93.44 102 SER A N 1
ATOM 806 C CA . SER A 1 102 ? 12.092 5.168 -9.862 1.00 93.44 102 SER A CA 1
ATOM 807 C C . SER A 1 102 ? 11.823 3.768 -9.326 1.00 93.44 102 SER A C 1
ATOM 809 O O . SER A 1 102 ? 12.729 2.995 -9.020 1.00 93.44 102 SER A O 1
ATOM 811 N N . TRP A 1 103 ? 10.543 3.439 -9.221 1.00 96.19 103 TRP A N 1
ATOM 812 C CA . TRP A 1 103 ? 10.031 2.113 -8.928 1.00 96.19 103 TRP A CA 1
ATOM 813 C C . TRP A 1 103 ? 9.622 1.439 -10.230 1.00 96.19 103 TRP A C 1
ATOM 815 O O . TRP A 1 103 ? 8.813 1.980 -10.983 1.00 96.19 103 TRP A O 1
ATOM 825 N N . VAL A 1 104 ? 10.158 0.247 -10.484 1.00 96.19 104 VAL A N 1
ATOM 826 C CA . VAL A 1 104 ? 9.886 -0.524 -11.704 1.00 96.19 104 VAL A CA 1
ATOM 827 C C . VAL A 1 104 ? 9.372 -1.905 -11.323 1.00 96.19 104 VAL A C 1
ATOM 829 O O . VAL A 1 104 ? 9.964 -2.565 -10.465 1.00 96.19 104 VAL A O 1
ATOM 832 N N . LEU A 1 105 ? 8.292 -2.342 -11.971 1.00 94.62 105 LEU A N 1
ATOM 833 C CA . LEU A 1 105 ? 7.735 -3.681 -11.805 1.00 94.62 105 LEU A CA 1
ATOM 834 C C . LEU A 1 105 ? 8.739 -4.727 -12.312 1.00 94.62 105 LEU A C 1
ATOM 836 O O . LEU A 1 105 ? 9.188 -4.659 -13.459 1.00 94.62 105 LEU A O 1
ATOM 840 N N . ARG A 1 106 ? 9.138 -5.662 -11.446 1.00 92.50 106 ARG A N 1
ATOM 841 C CA . ARG A 1 106 ? 10.170 -6.669 -11.757 1.00 92.50 106 ARG A CA 1
ATOM 842 C C . ARG A 1 106 ? 9.804 -8.081 -11.325 1.00 92.50 106 ARG A C 1
ATOM 844 O O . ARG A 1 106 ? 10.345 -9.018 -11.900 1.00 92.50 106 ARG A O 1
ATOM 851 N N . GLU A 1 107 ? 8.947 -8.240 -10.322 1.00 89.38 107 GLU A N 1
ATOM 852 C CA . GLU A 1 107 ? 8.567 -9.568 -9.846 1.00 89.38 107 GLU A CA 1
ATOM 853 C C . GLU A 1 107 ? 7.518 -10.203 -10.760 1.00 89.38 107 GLU A C 1
ATOM 855 O O . GLU A 1 107 ? 6.464 -9.626 -11.016 1.00 89.38 107 GLU A O 1
ATOM 860 N N . GLU A 1 108 ? 7.802 -11.419 -11.229 1.00 85.38 108 GLU A N 1
ATOM 861 C CA . GLU A 1 108 ? 6.867 -12.206 -12.044 1.00 85.38 108 GLU A CA 1
ATOM 862 C C . GLU A 1 108 ? 5.679 -12.734 -11.224 1.00 85.38 108 GLU A C 1
ATOM 864 O O . GLU A 1 108 ? 4.608 -12.987 -11.772 1.00 85.38 108 GLU A O 1
ATOM 869 N N . LYS A 1 109 ? 5.866 -12.903 -9.907 1.00 90.94 109 LYS A N 1
ATOM 870 C CA . LYS A 1 109 ? 4.867 -13.419 -8.960 1.00 90.94 109 LYS A CA 1
ATOM 871 C C . LYS A 1 109 ? 4.830 -12.550 -7.695 1.00 90.94 109 LYS A C 1
ATOM 873 O O . LYS A 1 109 ? 5.340 -12.981 -6.661 1.00 90.94 109 LYS A O 1
ATOM 878 N N . PRO A 1 110 ? 4.284 -11.325 -7.777 1.00 95.19 110 PRO A N 1
ATOM 879 C CA . PRO A 1 110 ? 4.137 -10.464 -6.608 1.00 95.19 110 PRO A CA 1
ATOM 880 C C . PRO A 1 110 ? 3.197 -11.095 -5.574 1.00 95.19 110 PRO A C 1
ATOM 882 O O . PRO A 1 110 ? 2.303 -11.866 -5.928 1.00 95.19 110 PRO A O 1
ATOM 885 N N . LEU A 1 111 ? 3.363 -10.722 -4.301 1.00 96.12 111 LEU A N 1
ATOM 886 C CA . LEU A 1 111 ? 2.461 -11.143 -3.219 1.00 96.12 111 LEU A CA 1
ATOM 887 C C . LEU A 1 111 ? 1.019 -10.684 -3.468 1.00 96.12 111 LEU A C 1
ATOM 889 O O . LEU A 1 111 ? 0.076 -11.400 -3.147 1.00 96.12 111 LEU A O 1
ATOM 893 N N . VAL A 1 112 ? 0.865 -9.499 -4.060 1.00 96.06 112 VAL A N 1
ATOM 894 C CA . VAL A 1 112 ? -0.419 -8.90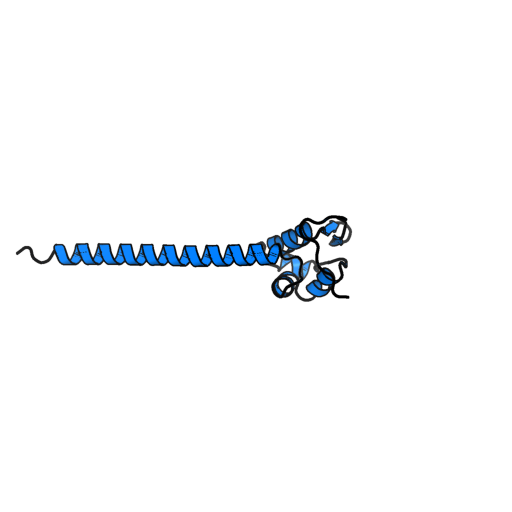4 -4.421 1.00 96.06 112 VAL A CA 1
ATOM 895 C C . VAL A 1 112 ? -0.418 -8.609 -5.925 1.00 96.06 112 VAL A C 1
ATOM 897 O O . VAL A 1 112 ? 0.056 -7.554 -6.354 1.00 96.06 112 VAL A O 1
ATOM 900 N N . PRO A 1 113 ? -0.903 -9.541 -6.763 1.00 94.19 113 PRO A N 1
ATOM 901 C CA . PRO A 1 113 ? -0.964 -9.339 -8.204 1.00 94.19 113 PRO A CA 1
ATOM 902 C C . PRO A 1 113 ? -2.107 -8.386 -8.563 1.00 94.19 113 PRO A C 1
ATOM 904 O O . PRO A 1 113 ? -3.276 -8.734 -8.412 1.00 94.19 113 PRO A O 1
ATOM 907 N N . LEU A 1 114 ? -1.769 -7.193 -9.060 1.00 92.94 114 LEU A N 1
ATOM 908 C CA . LEU A 1 114 ? -2.771 -6.210 -9.473 1.00 92.94 114 LEU A CA 1
ATOM 909 C C . LEU A 1 114 ? -3.509 -6.644 -10.744 1.00 92.94 114 LEU A C 1
ATOM 911 O O . LEU A 1 114 ? -2.888 -6.971 -11.761 1.00 92.94 114 LEU A O 1
ATOM 915 N N . GLN A 1 115 ? -4.837 -6.572 -10.704 1.00 88.31 115 GLN A N 1
ATOM 916 C CA . GLN A 1 115 ? -5.690 -6.627 -11.879 1.00 88.31 115 GLN A CA 1
ATOM 917 C C . GLN A 1 115 ? -5.463 -5.356 -12.695 1.00 88.31 115 GLN A C 1
ATOM 919 O O . GLN A 1 115 ? -5.640 -4.242 -12.205 1.00 88.31 115 GLN A O 1
ATOM 924 N N . ARG A 1 116 ? -5.021 -5.525 -13.940 1.00 78.12 116 ARG A N 1
ATOM 925 C CA . ARG A 1 116 ? -4.742 -4.397 -14.828 1.00 78.12 116 ARG A CA 1
ATOM 926 C C . ARG A 1 116 ? -6.015 -3.993 -15.548 1.00 78.12 116 ARG A C 1
ATOM 928 O O . ARG A 1 116 ? -6.702 -4.848 -16.109 1.00 78.12 116 ARG A O 1
ATOM 935 N N . GLU A 1 117 ? -6.286 -2.696 -15.566 1.00 67.25 117 GLU A N 1
ATOM 936 C CA . GLU A 1 117 ? -7.299 -2.131 -16.451 1.00 67.25 117 GLU A CA 1
ATOM 937 C C . GLU A 1 117 ? -6.853 -2.364 -17.906 1.00 67.25 117 GLU A C 1
ATOM 939 O O . GLU A 1 117 ? -5.694 -2.113 -18.250 1.00 67.25 117 GLU A O 1
ATOM 944 N N . ARG A 1 118 ? -7.742 -2.946 -18.720 1.00 54.09 118 ARG A N 1
ATOM 945 C CA . ARG A 1 118 ? -7.509 -3.212 -20.148 1.00 54.09 118 ARG A CA 1
ATOM 946 C C . ARG A 1 118 ? -7.714 -1.962 -20.988 1.00 54.09 118 ARG A C 1
ATOM 948 O O . ARG A 1 118 ? -8.660 -1.208 -20.675 1.00 54.09 118 ARG A O 1
#

Secondary structure (DSSP, 8-state):
---SSHHHHHHHHHHHHHHHHHHHHHHHHHHHHHHHHHHHHH-SS--HHHHHHHGGGHHHHHHT--B---HHHHHHS-HHHHHHHHHHHHHTTEEEETTTTEEEE--SS-SS-PPPP-

Organism: Aeromonas media (NCBI:txid651)

Foldseek 3Di:
DPPPPPVVVVVVVVVVVVVVVVVVVVVVVVVVVVVVLVCQLQALEQDVVLCVLQPVCSLCVLAQHKHADDPVRQVPDDPVSNVSNVSSLQQQQWDADPVVNITHRDDPDHNRNHDHDD